Protein AF-A0A133VEM0-F1 (afdb_monomer_lite)

Sequence (75 aa):
MPVVFNLIADATTETERGVAMGLRGTMGTAGSAIGVLIFMNIAGAFSVAFSLTLFGVFVLVFVGVLLSYWKIFVS

Structure (mmCIF, N/CA/C/O backbone):
data_AF-A0A133VEM0-F1
#
_entry.id   AF-A0A133VEM0-F1
#
loop_
_atom_site.group_PDB
_atom_site.id
_atom_site.type_symbol
_atom_site.label_atom_id
_atom_site.label_alt_id
_atom_site.label_comp_id
_atom_site.label_asym_id
_atom_site.label_entity_id
_atom_site.label_seq_id
_atom_site.pdbx_PDB_ins_code
_atom_site.Cartn_x
_atom_site.Cartn_y
_atom_site.Cartn_z
_atom_site.occupancy
_atom_site.B_iso_or_equiv
_atom_site.auth_seq_id
_atom_site.auth_comp_id
_atom_site.auth_asym_id
_atom_site.auth_atom_id
_atom_site.pdbx_PDB_model_num
ATOM 1 N N . MET A 1 1 ? -13.725 6.209 -1.583 1.00 55.81 1 MET A N 1
ATOM 2 C CA . MET A 1 1 ? -13.396 6.559 -0.181 1.00 55.81 1 MET A CA 1
ATOM 3 C C . MET A 1 1 ? -14.444 6.158 0.868 1.00 55.81 1 MET A C 1
ATOM 5 O O . MET A 1 1 ? -13.984 5.805 1.945 1.00 55.81 1 MET A O 1
ATOM 9 N N . PRO A 1 2 ? -15.776 6.138 0.626 1.00 68.94 2 PRO A N 1
ATOM 10 C CA . PRO A 1 2 ? -16.737 5.783 1.686 1.00 68.94 2 PRO A CA 1
ATOM 11 C C . PRO A 1 2 ? -16.594 4.341 2.196 1.00 68.94 2 PRO A C 1
ATOM 13 O O . PRO A 1 2 ? -16.747 4.100 3.384 1.00 68.94 2 PRO A O 1
ATOM 16 N N . VAL A 1 3 ? -16.182 3.405 1.333 1.00 79.50 3 VAL A N 1
ATOM 17 C CA . VAL A 1 3 ? -15.958 1.995 1.706 1.00 79.50 3 VAL A CA 1
ATOM 18 C C . VAL A 1 3 ? -14.942 1.845 2.843 1.00 79.50 3 VAL A C 1
ATOM 20 O O . VAL A 1 3 ? -15.201 1.132 3.799 1.00 79.50 3 VAL A O 1
ATOM 23 N N . VAL A 1 4 ? -13.807 2.549 2.784 1.00 81.19 4 VAL A N 1
ATOM 24 C CA . VAL A 1 4 ? -12.760 2.442 3.819 1.00 81.19 4 VAL A CA 1
ATOM 25 C C . VAL A 1 4 ? -13.218 3.069 5.136 1.00 81.19 4 VAL A C 1
ATOM 27 O O . VAL A 1 4 ? -12.895 2.552 6.197 1.00 81.19 4 VAL A O 1
ATOM 30 N N . PHE A 1 5 ? -13.992 4.156 5.080 1.00 84.38 5 PHE A N 1
ATOM 31 C CA . PHE A 1 5 ? -14.553 4.765 6.286 1.00 84.38 5 PHE A CA 1
ATOM 32 C C . PHE A 1 5 ? -15.582 3.859 6.956 1.00 84.38 5 PHE A C 1
ATOM 34 O O . PHE A 1 5 ? -15.524 3.710 8.171 1.00 84.38 5 PHE A O 1
ATOM 41 N N . ASN A 1 6 ? -16.450 3.211 6.175 1.00 86.81 6 ASN A N 1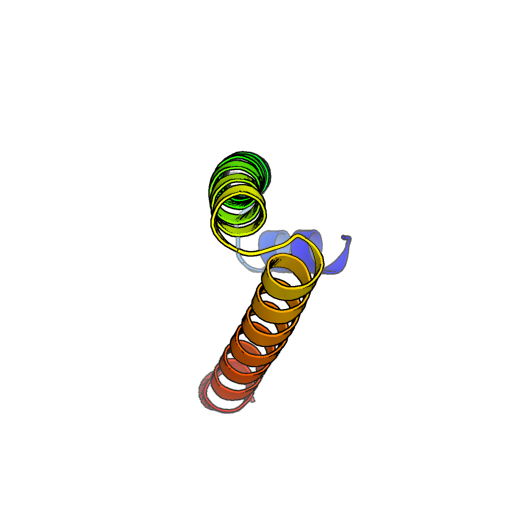
ATOM 42 C CA . ASN A 1 6 ? -17.397 2.232 6.701 1.00 86.81 6 ASN A CA 1
ATOM 43 C C . ASN A 1 6 ? -16.660 1.037 7.316 1.00 86.81 6 ASN A C 1
ATOM 45 O O . ASN A 1 6 ? -16.926 0.698 8.457 1.00 86.81 6 ASN A O 1
ATOM 49 N N . LEU A 1 7 ? -15.643 0.495 6.637 1.00 87.06 7 LEU A N 1
ATOM 50 C CA . LEU A 1 7 ? -14.833 -0.604 7.178 1.00 87.06 7 LEU A CA 1
ATOM 51 C C . LEU A 1 7 ? -14.149 -0.242 8.505 1.00 87.06 7 LEU A C 1
ATOM 53 O O . LEU A 1 7 ? -14.118 -1.055 9.422 1.00 87.06 7 LEU A O 1
ATOM 57 N N . ILE A 1 8 ? -13.610 0.975 8.630 1.00 87.50 8 ILE A N 1
ATOM 58 C CA . ILE A 1 8 ? -13.028 1.447 9.896 1.00 87.50 8 ILE A CA 1
ATOM 59 C C . ILE A 1 8 ? -14.122 1.617 10.953 1.00 87.50 8 ILE A C 1
ATOM 61 O O . ILE A 1 8 ? -13.913 1.249 12.105 1.00 87.50 8 ILE A O 1
ATOM 65 N N . ALA A 1 9 ? -15.278 2.169 10.583 1.00 88.12 9 ALA A N 1
ATOM 66 C CA . ALA A 1 9 ? -16.386 2.388 11.504 1.00 88.12 9 ALA A CA 1
ATOM 67 C C . ALA A 1 9 ? -16.988 1.079 12.037 1.00 88.12 9 ALA A C 1
ATOM 69 O O . ALA A 1 9 ? -17.335 1.044 13.216 1.00 88.12 9 ALA A O 1
ATOM 70 N N . ASP A 1 10 ? -17.056 0.041 11.200 1.00 90.69 10 ASP A N 1
ATOM 71 C CA . ASP A 1 10 ? -17.529 -1.303 11.547 1.00 90.69 10 ASP A CA 1
ATOM 72 C C . ASP A 1 10 ? -16.510 -2.064 12.412 1.00 90.69 10 ASP A C 1
ATOM 74 O O . ASP A 1 10 ? -16.886 -2.892 13.238 1.00 90.69 10 ASP A O 1
ATOM 78 N N . ALA A 1 11 ? -15.214 -1.773 12.251 1.00 89.56 11 ALA A N 1
ATOM 79 C CA . ALA A 1 11 ? -14.128 -2.444 12.966 1.00 89.56 11 ALA A CA 1
ATOM 80 C C . ALA A 1 11 ? -13.674 -1.735 14.258 1.00 89.56 11 ALA A C 1
ATOM 82 O O . ALA A 1 11 ? -12.778 -2.238 14.936 1.00 89.56 11 ALA A O 1
ATOM 83 N N . THR A 1 12 ? -14.230 -0.564 14.598 1.00 92.06 12 THR A N 1
ATOM 84 C CA . THR A 1 12 ? -13.791 0.244 15.754 1.00 92.06 12 THR A CA 1
ATOM 85 C C . THR A 1 12 ? -14.947 0.769 16.597 1.00 92.06 12 THR A C 1
ATOM 87 O O . THR A 1 12 ? -16.048 1.023 16.106 1.00 92.06 12 THR A O 1
ATOM 90 N N . THR A 1 13 ? -14.682 0.979 17.888 1.00 93.56 13 THR A N 1
ATOM 91 C CA . THR A 1 13 ? -15.620 1.634 18.812 1.00 93.56 13 THR A CA 1
ATOM 92 C C . THR A 1 13 ? -15.723 3.137 18.532 1.00 93.56 13 THR A C 1
ATOM 94 O O . THR A 1 13 ? -14.798 3.734 17.979 1.00 93.56 13 THR A O 1
ATOM 97 N N . GLU A 1 14 ? -16.822 3.792 18.933 1.00 88.38 14 GLU A N 1
ATOM 98 C CA . GLU A 1 14 ? -17.004 5.238 18.694 1.00 88.38 14 GLU A CA 1
ATOM 99 C C . GLU A 1 14 ? -15.871 6.093 19.275 1.00 88.38 14 GLU A C 1
ATOM 101 O O . GLU A 1 14 ? -15.445 7.068 18.656 1.00 88.38 14 GLU A O 1
ATOM 106 N N . THR A 1 15 ? -15.340 5.686 20.428 1.00 90.44 15 THR A N 1
ATOM 107 C CA . THR A 1 15 ? 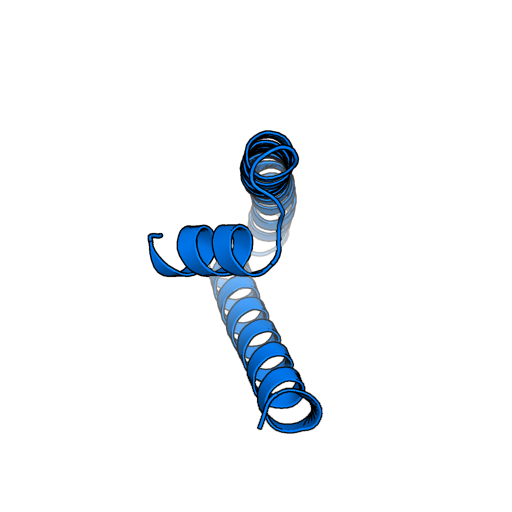-14.229 6.348 21.117 1.00 90.44 15 THR A CA 1
ATOM 108 C C . THR A 1 15 ? -12.896 6.211 20.382 1.00 90.44 15 THR A C 1
ATOM 110 O O . THR A 1 15 ? -12.073 7.121 20.431 1.00 90.44 15 THR A O 1
ATOM 113 N N . GLU A 1 16 ? -12.671 5.105 19.669 1.00 92.31 16 GLU A N 1
ATOM 114 C CA . GLU A 1 16 ? -11.411 4.826 18.960 1.00 92.31 16 GLU A CA 1
ATOM 115 C C . GLU A 1 16 ? -11.458 5.235 17.485 1.00 92.31 16 GLU A C 1
ATOM 117 O O . GLU A 1 16 ? -10.421 5.442 16.850 1.00 92.31 16 GLU A O 1
ATOM 122 N N . ARG A 1 17 ? -12.663 5.397 16.933 1.00 91.31 17 ARG A N 1
ATOM 123 C CA . ARG A 1 17 ? -12.901 5.668 15.513 1.00 91.31 17 ARG A CA 1
ATOM 124 C C . ARG A 1 17 ? -12.154 6.905 15.011 1.00 91.31 17 ARG A C 1
ATOM 126 O O . ARG A 1 17 ? -11.604 6.885 13.911 1.00 91.31 17 ARG A O 1
ATOM 133 N N . GLY A 1 18 ? -12.086 7.965 15.819 1.00 91.12 18 GLY A N 1
ATOM 134 C CA . GLY A 1 18 ? -11.324 9.175 15.487 1.00 91.12 18 GLY A CA 1
ATOM 135 C C . GLY A 1 18 ? -9.821 8.909 15.344 1.00 91.12 18 GLY A C 1
ATOM 136 O O . GLY A 1 18 ? -9.199 9.354 14.378 1.00 91.12 18 GLY A O 1
ATOM 137 N N . VAL A 1 19 ? -9.251 8.114 16.254 1.00 93.94 19 VAL A N 1
ATOM 138 C CA . VAL A 1 19 ? -7.836 7.712 16.216 1.00 93.94 19 VAL A CA 1
ATOM 139 C C . VAL A 1 19 ? -7.568 6.814 15.009 1.00 93.94 19 VAL A C 1
ATOM 141 O O . VAL A 1 19 ? -6.610 7.045 14.275 1.00 93.94 19 VAL A O 1
ATOM 144 N N . ALA A 1 20 ? -8.441 5.841 14.743 1.00 92.06 20 ALA A N 1
ATOM 145 C CA . ALA A 1 20 ? -8.309 4.940 13.601 1.00 92.06 20 ALA A CA 1
ATOM 146 C C . ALA A 1 20 ? -8.390 5.678 12.252 1.00 92.06 20 ALA A C 1
ATOM 148 O O . ALA A 1 20 ? -7.589 5.425 11.348 1.00 92.06 20 ALA A O 1
ATOM 149 N N . MET A 1 21 ? -9.302 6.649 12.123 1.00 91.94 21 MET A N 1
ATOM 150 C CA . MET A 1 21 ? -9.361 7.520 10.947 1.00 91.94 21 MET A CA 1
ATOM 151 C C . MET A 1 21 ? -8.096 8.378 10.800 1.00 91.94 21 MET A C 1
ATOM 153 O O . MET A 1 21 ? -7.578 8.513 9.687 1.00 91.94 21 MET A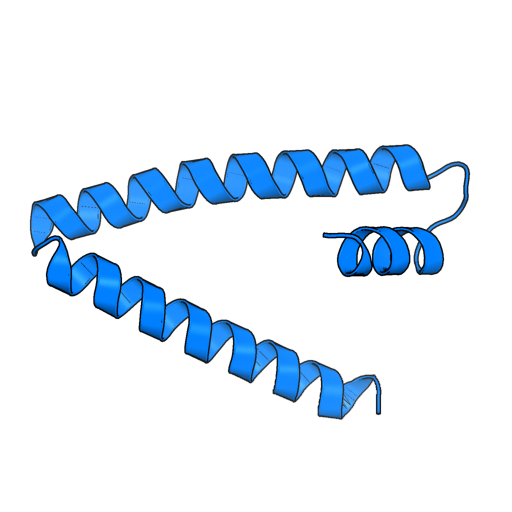 O 1
ATOM 157 N N . GLY A 1 22 ? -7.570 8.908 11.909 1.00 91.94 22 GLY A N 1
ATOM 158 C CA . GLY A 1 22 ? -6.303 9.640 11.939 1.00 91.94 22 GLY A CA 1
ATOM 159 C C . GLY A 1 22 ? -5.124 8.785 11.469 1.00 91.94 22 GLY A C 1
ATOM 160 O O . GLY A 1 22 ? -4.378 9.200 10.584 1.00 91.94 22 GLY A O 1
ATOM 161 N N . LEU A 1 23 ? -5.008 7.554 11.973 1.00 93.38 23 LEU A N 1
ATOM 162 C CA . LEU A 1 23 ? -3.985 6.593 11.553 1.00 93.38 23 LEU A CA 1
ATOM 163 C C . LEU A 1 23 ? -4.081 6.274 10.060 1.00 93.38 23 LEU A C 1
ATOM 165 O O . LEU A 1 23 ? -3.069 6.323 9.363 1.00 93.38 23 LEU A O 1
ATOM 169 N N . ARG A 1 24 ? -5.287 6.027 9.532 1.00 91.31 24 ARG A N 1
ATOM 170 C CA . ARG A 1 24 ? -5.493 5.836 8.086 1.00 91.31 24 ARG A CA 1
ATOM 171 C C . ARG A 1 24 ? -5.005 7.042 7.286 1.00 91.31 24 ARG A C 1
ATOM 173 O O . ARG A 1 24 ? -4.387 6.866 6.237 1.00 91.31 24 ARG A O 1
ATOM 180 N N . GLY A 1 25 ? -5.307 8.256 7.750 1.00 91.50 25 GLY A N 1
ATOM 181 C CA . GLY A 1 25 ? -4.864 9.494 7.110 1.00 91.50 25 GLY A CA 1
ATOM 182 C C . GLY A 1 25 ? -3.340 9.592 7.064 1.00 91.50 25 GLY A C 1
ATOM 183 O O . GLY A 1 25 ? -2.763 9.728 5.987 1.00 91.50 25 GLY A O 1
ATOM 184 N N . THR A 1 26 ? -2.690 9.436 8.217 1.00 94.44 26 THR A N 1
ATOM 185 C CA . THR A 1 26 ? -1.229 9.492 8.349 1.00 94.44 26 THR A CA 1
ATOM 186 C C . THR A 1 26 ? -0.537 8.426 7.508 1.00 94.44 26 THR A C 1
ATOM 188 O O . THR A 1 26 ? 0.379 8.748 6.755 1.00 94.44 26 THR A O 1
ATOM 191 N N . MET A 1 27 ? -0.999 7.174 7.570 1.00 92.56 27 MET A N 1
ATOM 192 C CA . MET A 1 27 ? -0.425 6.071 6.792 1.00 92.56 27 MET A CA 1
ATOM 193 C C . MET A 1 27 ? -0.594 6.291 5.285 1.00 92.56 27 MET A C 1
ATOM 195 O O . MET A 1 27 ? 0.320 5.996 4.520 1.00 92.56 27 MET A O 1
ATOM 199 N N . GLY A 1 28 ? -1.720 6.867 4.849 1.00 91.19 28 GLY A N 1
ATOM 200 C CA . GLY A 1 28 ? -1.938 7.232 3.449 1.00 91.19 28 GLY A CA 1
ATOM 201 C C . GLY A 1 28 ? -0.965 8.307 2.956 1.00 91.19 28 GLY A C 1
ATOM 202 O O . GLY A 1 28 ? -0.368 8.161 1.888 1.00 91.19 28 GLY A O 1
ATOM 203 N N . THR A 1 29 ? -0.760 9.361 3.747 1.00 93.94 29 THR A N 1
ATOM 204 C CA . THR A 1 29 ? 0.175 10.446 3.413 1.00 93.94 29 THR A CA 1
ATOM 205 C C . THR A 1 29 ? 1.625 9.968 3.437 1.00 93.94 29 THR A C 1
ATOM 207 O O . THR A 1 29 ? 2.360 10.190 2.476 1.00 93.94 29 THR A O 1
ATOM 210 N N . ALA A 1 30 ? 2.033 9.267 4.498 1.00 94.50 30 ALA A N 1
ATOM 211 C CA . ALA A 1 30 ? 3.386 8.738 4.638 1.00 94.50 30 ALA A CA 1
ATOM 212 C C . ALA A 1 30 ? 3.707 7.717 3.538 1.00 94.50 30 ALA A C 1
ATOM 214 O O . ALA A 1 30 ? 4.747 7.814 2.889 1.00 94.50 30 ALA A O 1
ATOM 215 N N . GLY A 1 31 ? 2.783 6.790 3.267 1.00 92.81 31 GLY A N 1
ATOM 216 C CA . GLY A 1 31 ? 2.920 5.821 2.183 1.00 92.81 31 GLY A CA 1
ATOM 217 C C . GLY A 1 31 ? 3.043 6.491 0.814 1.00 92.81 31 GLY A C 1
ATOM 218 O O . GLY A 1 31 ? 3.880 6.084 0.012 1.00 92.81 31 GLY A O 1
ATOM 219 N N . SER A 1 32 ? 2.285 7.565 0.568 1.00 93.19 32 SER A N 1
ATOM 220 C CA . SER A 1 32 ? 2.390 8.338 -0.677 1.00 93.19 32 SER A CA 1
ATOM 221 C C . SER A 1 32 ? 3.744 9.040 -0.802 1.00 93.19 32 SER A C 1
ATOM 223 O O . SER A 1 32 ? 4.365 8.974 -1.858 1.00 93.19 32 SER A O 1
ATOM 225 N N . ALA A 1 33 ? 4.239 9.664 0.272 1.00 95.69 33 ALA A N 1
ATOM 226 C CA . ALA A 1 33 ? 5.546 10.321 0.274 1.00 95.69 33 ALA A CA 1
ATOM 227 C C . ALA A 1 33 ? 6.687 9.326 -0.001 1.00 95.69 33 ALA A C 1
ATOM 229 O O . ALA A 1 33 ? 7.531 9.571 -0.864 1.00 95.69 33 ALA A O 1
ATOM 230 N N . ILE A 1 34 ? 6.675 8.174 0.676 1.00 95.06 34 ILE A N 1
ATOM 231 C CA . ILE A 1 34 ? 7.653 7.098 0.464 1.00 95.06 34 ILE A CA 1
ATOM 232 C C . ILE A 1 34 ? 7.556 6.563 -0.969 1.00 95.06 34 ILE A C 1
ATOM 234 O O . ILE A 1 34 ? 8.575 6.429 -1.646 1.00 95.06 34 ILE A O 1
ATOM 238 N N . GLY A 1 35 ? 6.340 6.304 -1.455 1.00 93.25 35 GLY A N 1
ATOM 239 C CA . GLY A 1 35 ? 6.105 5.821 -2.813 1.00 93.25 35 GLY A CA 1
ATOM 240 C C . GLY A 1 35 ? 6.672 6.770 -3.865 1.00 93.25 35 GLY A C 1
ATOM 241 O O . GLY A 1 35 ? 7.425 6.339 -4.7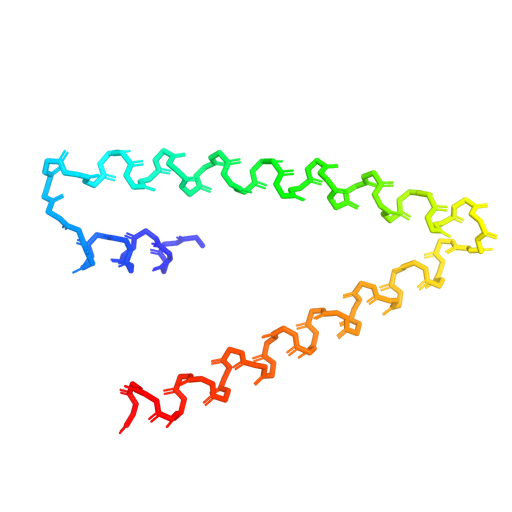36 1.00 93.25 35 GLY A O 1
ATOM 242 N N . VAL A 1 36 ? 6.390 8.070 -3.749 1.00 93.88 36 VAL A N 1
ATOM 243 C CA . VAL A 1 36 ? 6.919 9.092 -4.664 1.00 93.88 36 VAL A CA 1
ATOM 244 C C . VAL A 1 36 ? 8.447 9.078 -4.679 1.00 93.88 36 VAL A C 1
ATOM 246 O O . VAL A 1 36 ? 9.035 9.032 -5.757 1.00 93.88 36 VAL A O 1
ATOM 249 N N . LEU A 1 37 ? 9.106 9.040 -3.516 1.00 95.81 37 LEU A N 1
ATOM 250 C CA . LEU A 1 37 ? 10.570 8.977 -3.445 1.00 95.81 37 LEU A CA 1
ATOM 251 C C . LEU A 1 37 ? 11.132 7.733 -4.145 1.00 95.81 37 LEU A C 1
ATOM 253 O O . LEU A 1 37 ? 12.076 7.846 -4.927 1.00 95.81 37 LEU A O 1
ATOM 257 N N . ILE A 1 38 ? 10.544 6.559 -3.909 1.00 95.12 38 ILE A N 1
ATOM 258 C CA . ILE A 1 38 ? 10.991 5.301 -4.522 1.00 95.12 38 ILE A CA 1
ATOM 259 C C . ILE A 1 38 ? 10.827 5.357 -6.045 1.00 95.12 38 ILE A C 1
ATOM 261 O O . ILE A 1 38 ? 11.790 5.141 -6.782 1.00 95.12 38 ILE A O 1
ATOM 265 N N . PHE A 1 39 ? 9.632 5.691 -6.536 1.00 93.75 39 PHE A N 1
ATOM 266 C CA . PHE A 1 39 ? 9.349 5.667 -7.971 1.00 93.75 39 PHE A CA 1
ATOM 267 C C . PHE A 1 39 ? 10.056 6.787 -8.740 1.00 93.75 39 PHE A C 1
ATOM 269 O O . PHE A 1 39 ? 10.399 6.573 -9.905 1.00 93.75 39 PHE A O 1
ATOM 276 N N . MET A 1 40 ? 10.346 7.934 -8.109 1.00 94.69 40 MET A N 1
ATOM 277 C CA . MET A 1 40 ? 11.208 8.967 -8.698 1.00 94.69 40 MET A CA 1
ATOM 278 C C . MET A 1 40 ? 12.646 8.474 -8.872 1.00 94.69 40 MET A C 1
ATOM 280 O O . MET A 1 40 ? 13.223 8.671 -9.939 1.00 94.69 40 MET A O 1
ATOM 284 N N . ASN A 1 41 ? 13.217 7.793 -7.873 1.00 96.12 41 ASN A N 1
ATOM 285 C CA . ASN A 1 41 ? 14.566 7.231 -7.987 1.00 96.12 41 ASN A CA 1
ATOM 286 C C . ASN A 1 41 ? 14.637 6.143 -9.069 1.00 96.12 41 ASN A C 1
ATOM 288 O O . ASN A 1 41 ? 15.559 6.137 -9.880 1.00 96.12 41 ASN A O 1
ATOM 292 N N . ILE A 1 42 ? 13.633 5.265 -9.143 1.00 94.62 42 ILE A N 1
ATOM 293 C CA . ILE A 1 42 ? 13.546 4.237 -10.193 1.00 94.62 42 ILE A CA 1
ATOM 294 C C . ILE A 1 42 ? 13.385 4.879 -11.577 1.00 94.62 42 ILE A C 1
ATOM 296 O O . ILE A 1 42 ? 14.023 4.447 -12.538 1.00 94.62 42 ILE A O 1
ATOM 300 N N . ALA A 1 43 ? 12.566 5.929 -11.687 1.00 95.25 43 ALA A N 1
ATOM 301 C CA . ALA A 1 43 ? 12.388 6.657 -12.938 1.00 95.25 43 ALA A CA 1
ATOM 302 C C . ALA A 1 43 ? 13.683 7.343 -13.398 1.00 95.25 43 ALA A C 1
ATOM 304 O O . ALA A 1 43 ? 13.970 7.328 -14.592 1.00 95.25 43 ALA A O 1
ATOM 305 N N . GLY A 1 44 ? 14.458 7.901 -12.461 1.00 94.56 44 GLY A N 1
ATOM 306 C CA . GLY A 1 44 ? 15.755 8.520 -12.736 1.00 94.56 44 GLY A CA 1
ATOM 307 C C . GLY A 1 44 ? 16.854 7.519 -13.105 1.00 94.56 44 GLY A C 1
ATOM 308 O O . GLY A 1 44 ? 17.688 7.828 -13.948 1.00 94.56 44 GLY A O 1
ATOM 309 N N . ALA A 1 45 ? 16.847 6.319 -12.514 1.00 96.38 45 ALA A N 1
ATOM 310 C CA . ALA A 1 45 ? 17.847 5.283 -12.785 1.00 96.38 45 ALA A CA 1
ATOM 311 C C . ALA A 1 45 ? 17.587 4.497 -14.083 1.00 96.38 45 ALA A C 1
ATOM 313 O O . ALA A 1 45 ? 18.536 4.075 -14.740 1.00 96.38 45 ALA A O 1
ATOM 314 N N . PHE A 1 46 ? 16.317 4.281 -14.446 1.00 95.12 46 PHE A N 1
ATOM 315 C CA . PHE A 1 46 ? 15.932 3.474 -15.609 1.00 95.12 46 PHE A CA 1
ATOM 316 C C . PHE A 1 46 ? 15.163 4.299 -16.644 1.00 95.12 46 PHE A C 1
ATOM 318 O O . PHE A 1 46 ? 15.710 4.708 -17.663 1.00 95.12 46 PHE A O 1
ATOM 325 N N . SER A 1 47 ? 13.865 4.500 -16.413 1.00 95.69 47 SER A N 1
ATOM 326 C CA . SER A 1 47 ? 13.002 5.378 -17.204 1.00 95.69 47 SER A CA 1
ATOM 327 C C . SER A 1 47 ? 11.656 5.567 -16.507 1.00 95.69 47 SER A C 1
ATOM 329 O O . SER A 1 47 ? 11.214 4.724 -15.718 1.00 95.69 47 SER A O 1
ATOM 331 N N . VAL A 1 48 ? 10.950 6.642 -16.860 1.00 93.50 48 VAL A N 1
ATOM 332 C CA . VAL A 1 48 ? 9.580 6.895 -16.385 1.00 93.50 48 VAL A CA 1
ATOM 333 C C . VAL A 1 48 ? 8.632 5.758 -16.792 1.00 93.50 48 VAL A C 1
ATOM 335 O O . VAL A 1 48 ? 7.854 5.285 -15.967 1.00 93.50 48 VAL A O 1
ATOM 338 N N . ALA A 1 49 ? 8.731 5.266 -18.033 1.00 95.19 49 ALA A N 1
ATOM 339 C CA . ALA A 1 49 ? 7.880 4.186 -18.540 1.00 95.19 49 ALA A CA 1
ATOM 340 C C . ALA A 1 49 ? 8.070 2.874 -17.760 1.00 95.19 49 ALA A C 1
ATOM 342 O O . ALA A 1 49 ? 7.093 2.206 -17.410 1.00 95.19 49 ALA A O 1
ATOM 343 N N . PHE A 1 50 ? 9.319 2.530 -17.432 1.00 93.81 50 PHE A N 1
ATOM 344 C CA . PHE A 1 50 ? 9.622 1.364 -16.607 1.00 93.81 50 PHE A CA 1
ATOM 345 C C . PHE A 1 50 ? 9.066 1.516 -15.184 1.00 93.81 50 PHE A C 1
ATOM 347 O O . PHE A 1 50 ? 8.416 0.603 -14.682 1.00 93.81 50 PHE A O 1
ATOM 354 N N . SER A 1 51 ? 9.244 2.689 -14.566 1.00 95.12 51 SER A N 1
ATOM 355 C CA . SER A 1 51 ? 8.736 2.988 -13.218 1.00 95.12 51 SER A CA 1
ATOM 356 C C . SER A 1 51 ? 7.206 2.862 -13.127 1.00 95.12 51 SER A C 1
ATOM 358 O O . SER A 1 51 ? 6.683 2.209 -12.22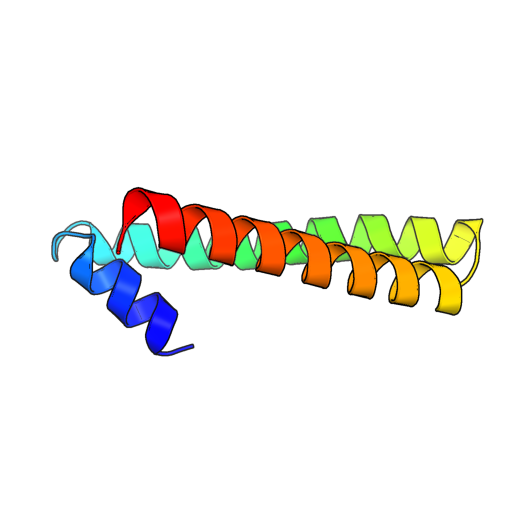2 1.00 95.12 51 SER A O 1
ATOM 360 N N . LEU A 1 52 ? 6.480 3.392 -14.118 1.00 94.12 52 LEU A N 1
ATOM 361 C CA . LEU A 1 52 ? 5.020 3.268 -14.202 1.00 94.12 52 LEU A CA 1
ATOM 362 C C . LEU A 1 52 ? 4.563 1.820 -14.411 1.00 94.12 52 LEU A C 1
ATOM 364 O O . LEU A 1 52 ? 3.591 1.383 -13.795 1.00 94.12 52 LEU A O 1
ATOM 368 N N . THR A 1 53 ? 5.274 1.063 -15.249 1.00 95.75 53 THR A N 1
ATOM 369 C CA . THR A 1 53 ? 4.972 -0.358 -15.477 1.00 95.75 53 THR A CA 1
ATOM 370 C C . THR A 1 53 ? 5.164 -1.159 -14.192 1.00 95.75 53 THR A C 1
ATOM 372 O O . THR A 1 53 ? 4.298 -1.948 -13.818 1.00 95.75 53 THR A O 1
ATOM 375 N N . LEU A 1 54 ? 6.260 -0.910 -13.47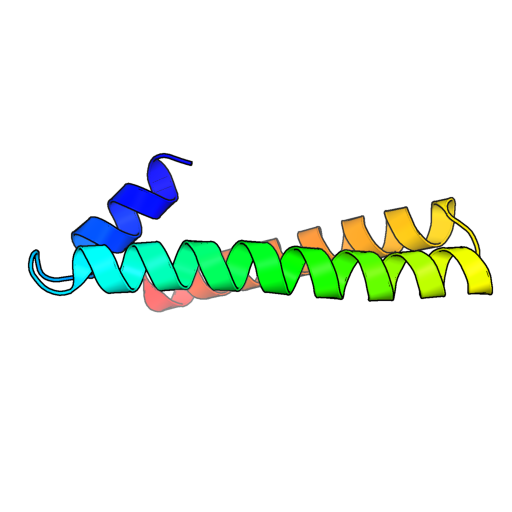2 1.00 94.56 54 LEU A N 1
ATOM 376 C CA . LEU A 1 54 ? 6.548 -1.550 -12.193 1.00 94.56 54 LEU A CA 1
ATOM 377 C C . LEU A 1 54 ? 5.475 -1.232 -11.143 1.00 94.56 54 LEU A C 1
ATOM 379 O O . LEU A 1 54 ? 5.027 -2.135 -10.438 1.00 94.56 54 LEU A O 1
ATOM 383 N N . PHE A 1 55 ? 5.017 0.022 -11.074 1.00 93.69 55 PHE A N 1
ATOM 384 C CA . PHE A 1 55 ? 3.898 0.403 -10.212 1.00 93.69 55 PHE A CA 1
ATOM 385 C C . PHE A 1 55 ? 2.612 -0.352 -10.577 1.00 93.69 55 PHE A C 1
ATOM 387 O O . PHE A 1 55 ? 1.939 -0.883 -9.696 1.00 93.69 55 PHE A O 1
ATOM 394 N N . GLY A 1 56 ? 2.292 -0.464 -11.869 1.00 92.62 56 GLY A N 1
ATOM 395 C CA . GLY A 1 56 ? 1.135 -1.229 -12.338 1.00 92.62 56 GLY A CA 1
ATOM 396 C C . GLY A 1 56 ? 1.191 -2.703 -11.924 1.00 92.62 56 GLY A C 1
ATOM 397 O O . GLY A 1 56 ? 0.217 -3.231 -11.387 1.00 92.62 56 GLY A O 1
ATOM 398 N N . VAL A 1 57 ? 2.346 -3.355 -12.096 1.00 95.19 57 VAL A N 1
ATOM 399 C CA . VAL A 1 57 ? 2.560 -4.743 -11.650 1.00 95.19 57 VAL A CA 1
ATOM 400 C C . VAL A 1 57 ? 2.417 -4.858 -10.133 1.00 95.19 57 VAL A C 1
ATOM 402 O O . VAL A 1 57 ? 1.740 -5.764 -9.654 1.00 95.19 57 VAL A O 1
ATOM 405 N N . PHE A 1 58 ? 2.989 -3.922 -9.372 1.00 93.94 58 PHE A N 1
ATOM 406 C CA . PHE A 1 58 ? 2.849 -3.886 -7.917 1.00 93.94 58 PHE A CA 1
ATOM 407 C C . PHE A 1 58 ? 1.378 -3.818 -7.482 1.00 93.94 58 PHE A C 1
ATOM 409 O O . PHE A 1 58 ? 0.959 -4.600 -6.630 1.00 93.94 58 PHE A O 1
ATOM 416 N N . VAL A 1 59 ? 0.575 -2.941 -8.096 1.00 93.81 59 VAL A N 1
ATOM 417 C CA . VAL A 1 59 ? -0.860 -2.822 -7.791 1.00 93.81 59 VAL A CA 1
ATOM 418 C C . VAL A 1 59 ? -1.607 -4.114 -8.126 1.00 93.81 59 VAL A C 1
ATOM 420 O O . VAL A 1 59 ? -2.426 -4.562 -7.326 1.00 93.81 59 VAL A O 1
ATOM 423 N N . LEU A 1 60 ? -1.310 -4.750 -9.263 1.00 95.44 60 LEU A N 1
ATOM 424 C CA . LEU A 1 60 ? -1.931 -6.025 -9.639 1.00 95.44 60 LEU A CA 1
ATOM 425 C C . LEU A 1 60 ? -1.616 -7.138 -8.634 1.00 95.44 60 LEU A C 1
ATOM 427 O O . LEU A 1 60 ? -2.524 -7.852 -8.209 1.00 95.44 60 LEU A O 1
ATOM 431 N N . VAL A 1 61 ? -0.353 -7.262 -8.218 1.00 95.00 61 VAL A N 1
ATOM 432 C CA . VAL A 1 61 ? 0.060 -8.242 -7.202 1.00 95.00 61 VAL A CA 1
ATOM 433 C C . VAL A 1 61 ? -0.619 -7.944 -5.867 1.00 95.00 61 VAL A C 1
ATOM 435 O O . VAL A 1 61 ? -1.171 -8.850 -5.248 1.00 95.00 61 VAL A O 1
ATOM 438 N N . PHE A 1 62 ? -0.645 -6.678 -5.446 1.00 91.56 62 PHE A N 1
ATOM 439 C CA . PHE A 1 62 ? -1.292 -6.257 -4.205 1.00 91.56 62 PHE A CA 1
ATOM 440 C C . PHE A 1 62 ? -2.787 -6.606 -4.186 1.00 91.56 62 PHE A C 1
ATOM 442 O O . PHE A 1 62 ? -3.277 -7.187 -3.218 1.00 91.56 62 PHE A O 1
ATOM 449 N N . VAL A 1 63 ? -3.506 -6.326 -5.278 1.00 92.31 63 VAL A N 1
ATOM 450 C CA . VAL A 1 63 ? -4.918 -6.704 -5.427 1.00 92.31 63 VAL A CA 1
ATOM 451 C C . VAL A 1 63 ? -5.083 -8.223 -5.416 1.00 92.31 63 VAL A C 1
ATOM 453 O O . VAL A 1 63 ? -5.965 -8.730 -4.727 1.00 92.31 63 VAL A O 1
ATOM 456 N N . GLY A 1 64 ? -4.224 -8.965 -6.120 1.00 93.44 64 GLY A N 1
ATOM 457 C CA . GLY A 1 64 ? -4.259 -10.429 -6.125 1.00 93.44 64 GLY A CA 1
ATOM 458 C C . GLY A 1 64 ? -4.088 -11.036 -4.727 1.00 93.44 64 GLY A C 1
ATOM 459 O O . GLY A 1 64 ? -4.821 -11.956 -4.355 1.00 93.44 64 GLY A O 1
ATOM 460 N N . VAL A 1 65 ? -3.176 -10.484 -3.922 1.00 92.25 65 VAL A N 1
ATOM 461 C CA . VAL A 1 65 ? -2.963 -10.895 -2.525 1.00 92.25 65 VAL A CA 1
ATOM 462 C C . VAL A 1 65 ? -4.182 -10.566 -1.667 1.00 92.25 65 VAL A C 1
ATOM 464 O O . VAL A 1 65 ? -4.652 -11.435 -0.935 1.00 92.25 65 VAL A O 1
ATOM 467 N N . LEU A 1 66 ? -4.734 -9.354 -1.785 1.00 87.19 66 LEU A N 1
ATOM 468 C CA . LEU A 1 66 ? -5.930 -8.958 -1.036 1.00 87.19 66 LEU A CA 1
ATOM 469 C C . LEU A 1 66 ? -7.132 -9.849 -1.353 1.00 87.19 66 LEU A C 1
ATOM 471 O O . LEU A 1 66 ? -7.821 -10.291 -0.437 1.00 87.19 66 LEU A O 1
ATOM 475 N N . LEU A 1 67 ? -7.368 -10.146 -2.632 1.00 88.94 67 LEU A N 1
ATOM 476 C CA . LEU A 1 67 ? -8.454 -11.032 -3.050 1.00 88.94 67 LEU A CA 1
ATOM 477 C C . LEU A 1 67 ? -8.258 -12.457 -2.527 1.00 88.94 67 LEU A C 1
ATOM 479 O O . LEU A 1 67 ? -9.215 -13.077 -2.067 1.00 88.94 67 LEU A O 1
ATOM 483 N N . SER A 1 68 ? -7.023 -12.964 -2.560 1.00 90.12 68 SER A N 1
ATOM 484 C CA . SER A 1 68 ? -6.696 -14.287 -2.019 1.00 90.12 68 SER A CA 1
ATOM 485 C C . SER A 1 68 ? -6.941 -14.343 -0.512 1.00 90.12 68 SER A C 1
ATOM 487 O O . SER A 1 68 ? -7.584 -15.270 -0.032 1.00 90.12 68 SER A O 1
ATOM 489 N N . TYR A 1 69 ? -6.499 -13.324 0.227 1.00 87.56 69 TYR A N 1
ATOM 490 C CA . TYR A 1 69 ? -6.732 -13.224 1.665 1.00 87.56 69 TYR A CA 1
ATOM 491 C C . TYR A 1 69 ? -8.230 -13.157 1.993 1.00 87.56 69 TYR A C 1
ATOM 493 O O . TYR A 1 69 ? -8.716 -13.910 2.833 1.00 87.56 69 TYR A O 1
ATOM 501 N N . TRP A 1 70 ? -8.983 -12.312 1.285 1.00 82.69 70 TRP A N 1
ATOM 502 C CA . TRP A 1 70 ? -10.420 -12.160 1.512 1.00 82.69 70 TRP A CA 1
ATOM 503 C C . TRP A 1 70 ? -11.187 -13.459 1.253 1.00 82.69 70 TRP A C 1
ATOM 505 O O . TRP A 1 70 ? -12.048 -13.840 2.042 1.00 82.69 70 TRP A O 1
ATOM 515 N N . LYS A 1 71 ? -10.840 -14.176 0.177 1.00 78.69 71 LYS A N 1
ATOM 516 C CA . LYS A 1 71 ? -11.459 -15.462 -0.164 1.00 78.69 71 LYS A CA 1
ATOM 517 C C . LYS A 1 71 ? -11.177 -16.557 0.870 1.00 78.69 71 LYS A C 1
ATOM 519 O O . LYS A 1 71 ? -11.992 -17.457 1.006 1.00 78.69 71 LYS A O 1
ATOM 524 N N . ILE A 1 72 ? -10.031 -16.512 1.549 1.00 72.81 72 ILE A N 1
ATOM 525 C CA . ILE A 1 72 ? -9.618 -17.549 2.507 1.00 72.81 72 ILE A CA 1
ATOM 526 C C . ILE A 1 72 ? -10.183 -17.295 3.911 1.00 72.81 72 ILE A C 1
ATOM 528 O O . ILE A 1 72 ? -10.487 -18.253 4.613 1.00 72.81 72 ILE A O 1
ATOM 532 N N . PHE A 1 73 ? -10.295 -16.032 4.337 1.00 61.91 73 PHE A N 1
ATOM 533 C CA . PHE A 1 73 ? -10.579 -15.695 5.740 1.00 61.91 73 PHE A CA 1
ATOM 534 C C . PHE A 1 73 ? -11.938 -15.032 5.994 1.00 61.91 73 PHE A C 1
ATOM 536 O O . PHE A 1 73 ? -12.359 -14.979 7.146 1.00 61.91 73 PHE A O 1
ATOM 543 N N . VAL A 1 74 ? -12.599 -14.488 4.967 1.00 61.88 74 VAL A N 1
ATOM 544 C CA . VAL A 1 74 ? -13.822 -13.673 5.135 1.00 61.88 74 VAL A CA 1
ATOM 545 C C . VAL A 1 74 ? -15.042 -14.267 4.415 1.00 61.88 74 VAL A C 1
ATOM 547 O O . VAL A 1 74 ? -16.168 -13.903 4.746 1.00 61.88 74 VAL A O 1
ATOM 550 N N . SER A 1 75 ? -14.844 -15.180 3.455 1.00 50.41 75 SER A N 1
ATOM 551 C CA . SER A 1 75 ? -15.916 -15.929 2.774 1.00 50.41 75 SER A CA 1
ATOM 552 C C . SER A 1 75 ? -16.050 -17.343 3.315 1.00 50.41 75 SER A C 1
ATOM 554 O O . SER A 1 75 ? -17.162 -17.883 3.126 1.00 50.41 75 SER A O 1
#

Radius of gyration: 16.28 Å; chains: 1; bounding box: 35×28×40 Å

Foldseek 3Di:
DVVVLVVLVVVDDPVCSVVSVVVVVVCVVVVVVVLCVVLVVVCVVPHNVVSVVVVVVVVVVVVVVVVVVCVVPVD

Secondary structure (DSSP, 8-state):
-HHHHHHHHHHS-HHHHHHHHHHHHHHHHHHHHHHHHHHHHHHHHT-HHHHHHHHHHHHHHHHHHHHHHHHHHT-

InterPro domains:
  IPR036259 MFS transporter superfamily [G3DSA:1.20.1250.20] (1-73)
  IPR036259 MFS transporter superfamily [SSF103473] (1-68)

pLDDT: mean 89.55, std 9.19, range [50.41, 96.38]

Organism: NCBI:txid1698278